Protein AF-A0A932GQE7-F1 (afdb_monomer)

Structure (mmCIF, N/CA/C/O backbone):
data_AF-A0A932GQE7-F1
#
_entry.id   AF-A0A932GQE7-F1
#
loop_
_atom_site.group_PDB
_atom_site.id
_atom_site.type_symbol
_atom_site.label_atom_id
_atom_site.label_alt_id
_atom_site.label_comp_id
_atom_site.label_asym_id
_atom_site.label_entity_id
_atom_site.label_seq_id
_atom_site.pdbx_PDB_ins_code
_atom_site.Cartn_x
_atom_site.Cartn_y
_atom_site.Cartn_z
_atom_site.occupancy
_atom_site.B_iso_or_equiv
_atom_site.auth_seq_id
_atom_site.auth_comp_id
_atom_site.auth_asym_id
_atom_site.auth_atom_id
_atom_site.pdbx_PDB_model_num
ATOM 1 N N . MET A 1 1 ? -28.263 25.981 11.318 1.00 45.19 1 MET A N 1
ATOM 2 C CA . MET A 1 1 ? -27.810 24.572 11.249 1.00 45.19 1 MET A CA 1
ATOM 3 C C . MET A 1 1 ? -26.666 24.382 12.248 1.00 45.19 1 MET A C 1
ATOM 5 O O . MET A 1 1 ? -25.510 24.464 11.863 1.00 45.19 1 MET A O 1
ATOM 9 N N . ASN A 1 2 ? -26.986 24.198 13.534 1.00 49.25 2 ASN A N 1
ATOM 10 C CA . ASN A 1 2 ? -26.013 24.090 14.636 1.00 49.25 2 ASN A CA 1
ATOM 11 C C . ASN A 1 2 ? -25.811 22.621 15.044 1.00 49.25 2 ASN A C 1
ATOM 13 O O . ASN A 1 2 ? -26.268 22.206 16.103 1.00 49.25 2 ASN A O 1
ATOM 17 N N . GLY A 1 3 ? -25.174 21.814 14.193 1.00 64.75 3 GLY A N 1
ATOM 18 C CA . GLY A 1 3 ? -24.865 20.414 14.509 1.00 64.75 3 GLY A CA 1
ATOM 19 C C . GLY A 1 3 ? -23.383 20.120 14.310 1.00 64.75 3 GLY A C 1
ATOM 20 O O . GLY A 1 3 ? -22.857 20.381 13.227 1.00 64.75 3 GLY A O 1
ATOM 21 N N . LYS A 1 4 ? -22.713 19.579 15.339 1.00 72.25 4 LYS A N 1
ATOM 22 C CA . LYS A 1 4 ? -21.329 19.082 15.245 1.00 72.25 4 LYS A CA 1
ATOM 23 C C . LYS A 1 4 ? -21.239 18.077 14.078 1.00 72.25 4 LYS A C 1
ATOM 25 O O . LYS A 1 4 ? -22.005 17.116 14.033 1.00 72.25 4 LYS A O 1
ATOM 30 N N . LYS A 1 5 ? -20.330 18.296 13.119 1.00 81.00 5 LYS A N 1
ATOM 31 C CA . LYS A 1 5 ? -20.067 17.356 12.010 1.00 81.00 5 LYS A CA 1
ATOM 32 C C . LYS A 1 5 ? -18.925 16.413 12.396 1.00 81.00 5 LYS A C 1
ATOM 34 O O . LYS A 1 5 ? -17.925 16.870 12.935 1.00 81.00 5 LYS A O 1
ATOM 39 N N . LYS A 1 6 ? -19.058 15.117 12.090 1.00 81.56 6 LYS A N 1
ATOM 40 C CA . LYS A 1 6 ? -17.988 14.122 12.283 1.00 81.56 6 LYS A CA 1
ATOM 41 C C . LYS A 1 6 ? -17.026 14.136 11.084 1.00 81.56 6 LYS A C 1
ATOM 43 O O . LYS A 1 6 ? -17.482 14.075 9.940 1.00 81.56 6 LYS A O 1
ATOM 48 N N . LEU A 1 7 ? -15.720 14.188 11.352 1.00 86.56 7 LEU A N 1
ATOM 49 C CA . LEU A 1 7 ? -14.637 14.058 10.370 1.00 86.56 7 LEU A CA 1
ATOM 50 C C . LEU A 1 7 ? -13.949 12.701 10.558 1.00 86.56 7 LEU A C 1
ATOM 52 O O . LEU A 1 7 ? -13.695 12.302 11.688 1.00 86.56 7 LEU A O 1
ATOM 56 N N . VAL A 1 8 ? -13.641 12.008 9.460 1.00 88.56 8 VAL A N 1
ATOM 57 C CA . VAL A 1 8 ? -12.808 10.796 9.480 1.00 88.56 8 VAL A CA 1
ATOM 58 C C . VAL A 1 8 ? -11.424 11.170 8.977 1.00 88.56 8 VAL A C 1
ATOM 60 O O . VAL A 1 8 ? -11.299 11.726 7.884 1.00 88.56 8 VAL A O 1
ATOM 63 N N . VAL A 1 9 ? -10.400 10.861 9.767 1.00 88.81 9 VAL A N 1
ATOM 64 C CA . VAL A 1 9 ? -8.997 11.066 9.403 1.00 88.81 9 VAL A CA 1
ATOM 65 C C . VAL A 1 9 ? -8.404 9.721 9.008 1.00 88.81 9 VAL A C 1
ATOM 67 O O . VAL A 1 9 ? -8.533 8.741 9.734 1.00 88.81 9 VAL A O 1
ATOM 70 N N . MET A 1 10 ? -7.769 9.672 7.841 1.00 88.44 10 MET A N 1
ATOM 71 C CA . MET A 1 10 ? -7.094 8.480 7.334 1.00 88.44 10 MET A CA 1
ATOM 72 C C . MET A 1 10 ? -5.603 8.765 7.214 1.00 88.44 10 MET A C 1
ATOM 74 O O . MET A 1 10 ? -5.207 9.747 6.583 1.00 88.44 10 MET A O 1
ATOM 78 N N . SER A 1 11 ? -4.782 7.895 7.794 1.00 86.06 11 SER A N 1
ATOM 79 C CA . SER A 1 11 ? -3.329 8.008 7.699 1.00 86.06 11 SER A CA 1
ATOM 80 C C . SER A 1 11 ? -2.853 7.845 6.257 1.00 86.06 11 SER A C 1
ATOM 82 O O . SER A 1 11 ? -3.358 7.016 5.499 1.00 86.06 11 SER A O 1
ATOM 84 N N . TYR A 1 12 ? -1.841 8.629 5.893 1.00 86.44 12 TYR A N 1
ATOM 85 C CA . TYR A 1 12 ? -1.204 8.589 4.585 1.00 86.44 12 TYR A CA 1
ATOM 86 C C . TYR A 1 12 ? 0.305 8.418 4.735 1.00 86.44 12 TYR A C 1
ATOM 88 O O . TYR A 1 12 ? 0.954 9.169 5.465 1.00 86.44 12 TYR A O 1
ATOM 96 N N . LEU A 1 13 ? 0.879 7.449 4.022 1.00 78.12 13 LEU A N 1
ATOM 97 C CA . LEU A 1 13 ? 2.295 7.116 4.138 1.00 78.12 13 LEU A CA 1
ATOM 98 C C . LEU A 1 13 ? 3.088 7.711 2.975 1.00 78.12 13 LEU A C 1
ATOM 100 O O . LEU A 1 13 ? 2.987 7.274 1.830 1.00 78.12 13 LEU A O 1
ATOM 104 N N . ARG A 1 14 ? 3.948 8.687 3.288 1.00 77.69 14 ARG A N 1
ATOM 105 C CA . ARG A 1 14 ? 4.816 9.358 2.303 1.00 77.69 14 ARG A CA 1
ATOM 106 C C . ARG A 1 14 ? 5.745 8.386 1.566 1.00 77.69 14 ARG A C 1
ATOM 108 O O . ARG A 1 14 ? 6.043 8.605 0.397 1.00 77.69 14 ARG A O 1
ATOM 115 N N . TYR A 1 15 ? 6.215 7.336 2.238 1.00 78.50 15 TYR A N 1
ATOM 116 C CA . TYR A 1 15 ? 7.188 6.393 1.676 1.00 78.50 15 TYR A CA 1
ATOM 117 C C . TYR A 1 15 ? 6.578 5.398 0.683 1.00 78.50 15 TYR A C 1
ATOM 119 O O . TYR A 1 15 ? 7.294 4.874 -0.163 1.00 78.50 15 TYR A O 1
ATOM 127 N N . LEU A 1 16 ? 5.255 5.216 0.708 1.00 87.94 16 LEU A N 1
ATOM 128 C CA . LEU A 1 16 ? 4.517 4.408 -0.267 1.00 87.94 16 LEU A CA 1
ATOM 129 C C . LEU A 1 16 ? 4.040 5.250 -1.460 1.00 87.94 16 LEU A C 1
ATOM 131 O O . LEU A 1 16 ? 3.049 4.934 -2.106 1.00 87.94 16 LEU A O 1
ATOM 135 N N . ASN A 1 17 ? 4.717 6.356 -1.753 1.00 90.38 17 ASN A N 1
ATOM 136 C CA . ASN A 1 17 ? 4.374 7.248 -2.853 1.00 90.38 17 ASN A CA 1
ATOM 137 C C . ASN A 1 17 ? 5.417 7.137 -3.977 1.00 90.38 17 ASN A C 1
ATOM 139 O O . ASN A 1 17 ? 6.623 7.168 -3.711 1.00 90.38 17 ASN A O 1
ATOM 143 N N . ASP A 1 18 ? 4.973 7.053 -5.235 1.00 89.75 18 ASP A N 1
ATOM 144 C CA . ASP A 1 18 ? 5.847 6.977 -6.420 1.00 89.75 18 ASP A CA 1
ATOM 145 C C . ASP A 1 18 ? 6.771 8.199 -6.613 1.00 89.75 18 ASP A C 1
ATOM 147 O O . ASP A 1 18 ? 7.799 8.102 -7.297 1.00 89.75 18 ASP A O 1
ATOM 151 N N . TYR A 1 19 ? 6.447 9.323 -5.970 1.00 89.12 19 TYR A N 1
ATOM 152 C CA . TYR A 1 19 ? 7.238 10.551 -5.922 1.00 89.12 19 TYR A CA 1
ATOM 153 C C . TYR A 1 19 ? 8.545 10.391 -5.137 1.00 89.12 19 TYR A C 1
ATOM 155 O O . TYR A 1 19 ? 9.500 11.133 -5.376 1.00 89.12 19 TYR A O 1
ATOM 163 N N . SER A 1 20 ? 8.628 9.412 -4.229 1.00 84.88 20 SER A N 1
ATOM 164 C CA . SER A 1 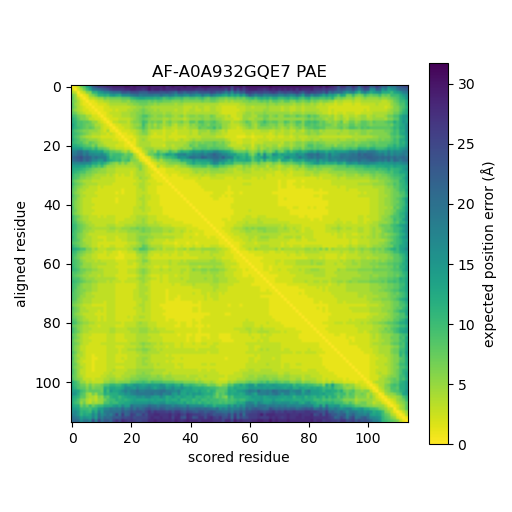20 ? 9.824 9.168 -3.405 1.00 84.88 20 SER A CA 1
ATOM 165 C C . SER A 1 20 ? 11.086 8.874 -4.231 1.00 84.88 20 SER A C 1
ATOM 167 O O . SER A 1 20 ? 12.189 9.192 -3.795 1.00 84.88 20 SER A O 1
ATOM 169 N N . THR A 1 21 ? 10.936 8.367 -5.459 1.00 84.88 21 THR A N 1
ATOM 170 C CA . THR A 1 21 ? 12.040 8.119 -6.408 1.00 84.88 21 THR A CA 1
ATOM 171 C C . THR A 1 21 ? 12.146 9.173 -7.511 1.00 84.88 21 THR A C 1
ATOM 173 O O . THR A 1 21 ? 12.854 8.972 -8.493 1.00 84.88 21 THR A O 1
ATOM 176 N N . MET A 1 22 ? 11.418 10.293 -7.424 1.00 80.56 22 MET A N 1
ATOM 177 C CA . MET A 1 22 ? 11.519 11.365 -8.426 1.00 80.56 22 MET A CA 1
ATOM 178 C C . MET A 1 22 ? 12.742 12.261 -8.190 1.00 80.56 22 MET A C 1
ATOM 180 O O . MET A 1 22 ? 13.353 12.724 -9.146 1.00 80.56 22 MET A O 1
ATOM 184 N N . LYS A 1 23 ? 13.076 12.522 -6.921 1.00 72.75 23 LYS A N 1
ATOM 185 C CA . LYS A 1 23 ? 14.192 13.397 -6.513 1.00 72.75 23 LYS A CA 1
ATOM 186 C C . LYS A 1 23 ? 15.386 12.633 -5.937 1.00 72.75 23 LYS A C 1
ATOM 188 O O . LYS A 1 23 ? 16.341 13.257 -5.491 1.00 72.75 23 LYS A O 1
ATOM 193 N N . SER A 1 24 ? 15.310 11.305 -5.891 1.00 68.88 24 SER A N 1
ATOM 194 C CA . SER A 1 24 ? 16.372 10.472 -5.335 1.00 68.88 24 SER A CA 1
ATOM 195 C C . SER A 1 24 ? 17.341 10.062 -6.436 1.00 68.88 24 SER A C 1
ATOM 197 O O . SER A 1 24 ? 16.915 9.580 -7.482 1.00 68.88 24 SER A O 1
ATOM 199 N N . VAL A 1 25 ? 18.635 10.249 -6.183 1.00 63.44 25 VAL A N 1
ATOM 200 C CA . VAL A 1 25 ? 19.726 9.709 -7.013 1.00 63.44 25 VAL A CA 1
ATOM 201 C C . VAL A 1 25 ? 20.093 8.279 -6.598 1.00 63.44 25 VAL A C 1
ATOM 203 O O . VAL A 1 25 ? 20.735 7.566 -7.357 1.00 63.44 25 VAL A O 1
ATOM 206 N N . GLU A 1 26 ? 19.661 7.855 -5.408 1.00 71.50 26 GLU A N 1
ATOM 207 C CA . GLU A 1 26 ? 20.042 6.587 -4.773 1.00 71.50 26 GLU A CA 1
ATOM 208 C C . GLU A 1 26 ? 18.991 5.484 -4.934 1.00 71.50 26 GLU A C 1
ATOM 210 O O . GLU A 1 26 ? 19.297 4.317 -4.718 1.00 71.50 26 GLU A O 1
ATOM 215 N N . ARG A 1 27 ? 17.747 5.836 -5.282 1.00 75.31 27 ARG A N 1
ATOM 216 C CA . ARG A 1 27 ? 16.636 4.884 -5.413 1.00 75.31 27 ARG A CA 1
ATOM 217 C C . ARG A 1 27 ? 16.016 4.964 -6.792 1.00 75.31 27 ARG A C 1
ATOM 219 O O . ARG A 1 27 ? 15.500 6.016 -7.188 1.00 75.31 27 ARG A O 1
ATOM 226 N N . ILE A 1 28 ? 15.998 3.839 -7.493 1.00 85.56 28 ILE A N 1
ATOM 227 C CA . ILE A 1 28 ? 15.346 3.727 -8.794 1.00 85.56 28 ILE A CA 1
ATOM 228 C C . ILE A 1 28 ? 13.916 3.203 -8.631 1.00 85.56 28 ILE A C 1
ATOM 230 O O . ILE A 1 28 ? 13.578 2.575 -7.629 1.00 85.56 28 ILE A O 1
ATOM 234 N N . PRO A 1 29 ? 13.015 3.440 -9.598 1.00 84.38 29 PRO A N 1
ATOM 235 C CA . PRO A 1 29 ? 11.618 3.037 -9.437 1.00 84.38 29 PRO A CA 1
ATOM 236 C C . PRO A 1 29 ? 11.412 1.535 -9.259 1.00 84.38 29 PRO A C 1
ATOM 238 O O . PRO A 1 29 ? 10.445 1.138 -8.627 1.00 84.38 29 PRO A O 1
ATOM 241 N N . GLN A 1 30 ? 12.314 0.704 -9.773 1.00 87.88 30 GLN A N 1
ATOM 242 C CA . GLN A 1 30 ? 12.290 -0.742 -9.577 1.00 87.88 30 GLN A CA 1
ATOM 243 C C . GLN A 1 30 ? 12.361 -1.124 -8.091 1.00 87.88 30 GLN A C 1
ATOM 245 O O . GLN A 1 30 ? 11.668 -2.055 -7.689 1.00 87.88 30 GLN A O 1
ATOM 250 N N . ASP A 1 31 ? 13.082 -0.357 -7.271 1.00 89.25 31 ASP A N 1
ATOM 251 C CA . ASP A 1 31 ? 13.199 -0.597 -5.828 1.00 89.25 31 ASP A CA 1
ATOM 252 C C . ASP A 1 31 ? 11.852 -0.418 -5.114 1.00 89.25 31 ASP A C 1
ATOM 254 O O . ASP A 1 31 ? 11.575 -1.083 -4.116 1.00 89.25 31 ASP A O 1
ATOM 258 N N . LEU A 1 32 ? 10.966 0.435 -5.653 1.00 89.81 32 LEU A N 1
ATOM 259 C CA . LEU A 1 32 ? 9.629 0.637 -5.090 1.00 89.81 32 LEU A CA 1
ATOM 260 C C . LEU A 1 32 ? 8.805 -0.638 -5.095 1.00 89.81 32 LEU A C 1
ATOM 262 O O . LEU A 1 32 ? 7.997 -0.827 -4.197 1.00 89.81 32 LEU A O 1
ATOM 266 N N . LEU A 1 33 ? 9.001 -1.508 -6.085 1.00 92.62 33 LEU A N 1
ATOM 267 C CA . LEU A 1 33 ? 8.251 -2.750 -6.146 1.00 92.62 33 LEU A CA 1
ATOM 268 C C . LEU A 1 33 ? 8.572 -3.661 -4.956 1.00 92.62 33 LEU A C 1
ATOM 270 O O . LEU A 1 33 ? 7.642 -4.251 -4.416 1.00 92.62 33 LEU A O 1
ATOM 274 N N . SER A 1 34 ? 9.844 -3.748 -4.542 1.00 93.19 34 SER A N 1
ATOM 275 C CA . SER A 1 34 ? 10.223 -4.492 -3.330 1.00 93.19 34 SER A CA 1
ATOM 276 C C . SER A 1 34 ? 9.569 -3.857 -2.117 1.00 93.19 34 SER A C 1
ATOM 278 O O . SER A 1 34 ? 8.795 -4.512 -1.442 1.00 93.19 34 SER A O 1
ATOM 280 N N . VAL A 1 35 ? 9.744 -2.543 -1.932 1.00 92.06 35 VAL A N 1
ATOM 281 C CA . VAL A 1 35 ? 9.160 -1.816 -0.794 1.00 92.06 35 VAL A CA 1
ATOM 282 C C . VAL A 1 35 ? 7.646 -2.022 -0.705 1.00 92.06 35 VAL A C 1
ATOM 284 O O . VAL A 1 35 ? 7.113 -2.212 0.386 1.00 92.06 35 VAL A O 1
ATOM 287 N N . TRP A 1 36 ? 6.938 -1.989 -1.836 1.00 94.00 36 TRP A N 1
ATOM 288 C CA . TRP A 1 36 ? 5.496 -2.218 -1.873 1.00 94.00 36 TRP A CA 1
ATOM 289 C C . TRP A 1 36 ? 5.128 -3.658 -1.515 1.00 94.00 36 TRP A C 1
ATOM 291 O O . TRP A 1 36 ? 4.191 -3.837 -0.742 1.00 94.00 36 TRP A O 1
ATOM 301 N N . LYS A 1 37 ? 5.845 -4.660 -2.044 1.00 96.25 37 LYS A N 1
ATOM 302 C CA . LYS A 1 37 ? 5.628 -6.076 -1.705 1.00 96.25 37 LYS A CA 1
ATOM 303 C C . LYS A 1 37 ? 5.950 -6.347 -0.237 1.00 96.25 37 LYS A C 1
ATOM 305 O O . LYS A 1 37 ? 5.077 -6.829 0.461 1.00 96.25 37 LYS A O 1
ATOM 310 N N . ASP A 1 38 ? 7.106 -5.910 0.252 1.00 96.75 38 ASP A N 1
ATOM 311 C CA . ASP A 1 38 ? 7.539 -6.108 1.640 1.00 96.75 38 ASP A CA 1
ATOM 312 C C . ASP A 1 38 ? 6.561 -5.451 2.630 1.00 96.75 38 ASP A C 1
ATOM 314 O O . ASP A 1 38 ? 6.186 -6.038 3.643 1.00 96.75 38 ASP A O 1
ATOM 318 N N . THR A 1 39 ? 6.081 -4.241 2.312 1.00 95.69 39 THR A N 1
ATOM 319 C CA . THR A 1 39 ? 5.049 -3.572 3.122 1.00 95.69 39 THR A CA 1
ATOM 320 C C . THR A 1 39 ? 3.728 -4.336 3.085 1.00 95.69 39 THR A C 1
ATOM 322 O O . THR A 1 39 ? 3.072 -4.477 4.114 1.00 95.69 39 THR A O 1
ATOM 325 N N . PHE A 1 40 ? 3.315 -4.801 1.904 1.00 96.88 40 PHE A N 1
ATOM 326 C CA . PHE A 1 40 ? 2.098 -5.591 1.756 1.00 96.88 40 PHE A CA 1
ATOM 327 C C . PHE A 1 40 ? 2.195 -6.897 2.548 1.00 96.88 40 PHE A C 1
ATOM 329 O O . PHE A 1 40 ? 1.280 -7.185 3.307 1.00 96.88 40 PHE A O 1
ATOM 336 N N . ASP A 1 41 ? 3.294 -7.639 2.421 1.00 98.06 41 ASP A N 1
ATOM 337 C CA . ASP A 1 41 ? 3.505 -8.935 3.069 1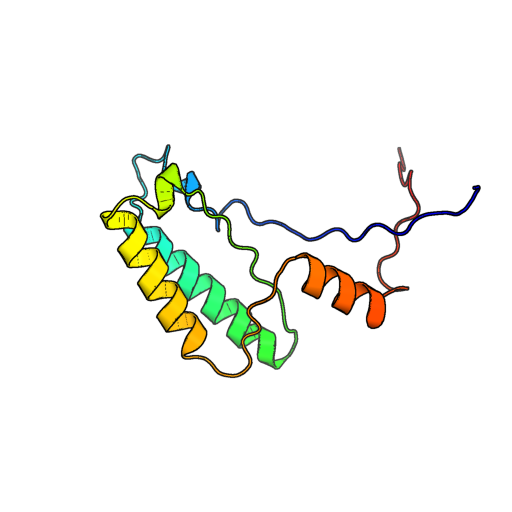.00 98.06 41 ASP A CA 1
ATOM 338 C C . ASP A 1 41 ? 3.464 -8.803 4.589 1.00 98.06 41 ASP A C 1
ATOM 340 O O . ASP A 1 41 ? 2.785 -9.583 5.255 1.00 98.06 41 ASP A O 1
ATOM 344 N N . GLN A 1 42 ? 4.113 -7.770 5.135 1.00 97.69 42 GLN A N 1
ATOM 345 C CA . GLN A 1 42 ? 4.084 -7.515 6.572 1.00 97.69 42 GLN A CA 1
ATOM 346 C C . GLN A 1 42 ? 2.671 -7.161 7.062 1.00 97.69 42 GLN A C 1
ATOM 348 O O . GLN A 1 42 ? 2.206 -7.733 8.045 1.00 97.69 42 GLN A O 1
ATOM 353 N N . LEU A 1 43 ? 1.954 -6.270 6.363 1.00 96.62 43 LEU A N 1
ATOM 354 C CA . LEU A 1 43 ? 0.572 -5.919 6.724 1.00 96.62 43 LEU A CA 1
ATOM 355 C C . LEU A 1 43 ? -0.395 -7.095 6.546 1.00 96.62 43 LEU A C 1
ATOM 357 O O . LEU A 1 43 ? -1.377 -7.204 7.278 1.00 96.62 43 LEU A O 1
ATOM 361 N N . TYR A 1 44 ? -0.139 -7.957 5.565 1.00 97.88 44 TYR A N 1
ATOM 362 C CA . TYR A 1 44 ? -0.938 -9.143 5.297 1.00 97.88 44 TYR A CA 1
ATOM 363 C C . TYR A 1 44 ? -0.745 -10.194 6.398 1.00 97.88 44 TYR A C 1
ATOM 365 O O . TYR A 1 44 ? -1.733 -10.730 6.894 1.00 97.88 44 TYR A O 1
ATOM 373 N N . LEU A 1 45 ? 0.500 -10.411 6.839 1.00 98.12 45 LEU A N 1
ATOM 374 C CA . LEU A 1 45 ? 0.837 -11.261 7.984 1.00 98.12 45 LEU A CA 1
ATOM 375 C C . LEU A 1 45 ? 0.208 -10.737 9.284 1.00 98.12 45 LEU A C 1
ATOM 377 O O . LEU A 1 45 ? -0.475 -11.474 9.989 1.00 98.12 45 LEU A O 1
ATOM 381 N N . GLU A 1 46 ? 0.396 -9.452 9.596 1.00 97.88 46 GLU A N 1
ATOM 382 C CA . GLU A 1 46 ? -0.210 -8.829 10.784 1.00 97.88 46 GLU A CA 1
ATOM 383 C C . GLU A 1 46 ? -1.746 -8.872 10.729 1.00 97.88 46 GLU A C 1
ATOM 385 O O . GLU A 1 46 ? -2.413 -9.009 11.760 1.00 97.88 46 GLU A O 1
ATOM 390 N N . GLY A 1 47 ? -2.307 -8.836 9.516 1.00 97.31 47 GLY A N 1
ATOM 391 C CA . GLY A 1 47 ? -3.736 -8.896 9.243 1.00 97.31 47 GLY A CA 1
ATOM 392 C C . GLY A 1 47 ? -4.432 -10.192 9.655 1.00 97.31 47 GLY A C 1
ATOM 393 O O . GLY A 1 47 ? -5.656 -10.184 9.776 1.00 97.31 47 GLY A O 1
ATOM 394 N N . GLU A 1 48 ? -3.697 -11.268 9.951 1.00 96.12 48 GLU A N 1
ATOM 395 C CA . GLU A 1 48 ? -4.276 -12.471 10.567 1.00 96.12 48 GLU A CA 1
ATOM 396 C C . GLU A 1 48 ? -4.887 -12.177 11.946 1.00 96.12 48 GLU A C 1
ATOM 398 O O . GLU A 1 48 ? -5.837 -12.839 12.365 1.00 96.12 48 GLU A O 1
ATOM 403 N N . THR A 1 49 ? -4.364 -11.162 12.642 1.00 97.06 49 THR A N 1
ATOM 404 C CA . THR A 1 49 ? -4.815 -10.769 13.986 1.00 97.06 49 THR A CA 1
ATOM 405 C C . THR A 1 49 ? -5.365 -9.345 14.030 1.00 97.06 49 THR A C 1
ATOM 407 O O . THR A 1 49 ? -6.385 -9.105 14.678 1.00 97.06 49 THR A O 1
ATOM 410 N N . TYR A 1 50 ? -4.728 -8.401 13.331 1.00 94.56 50 TYR A N 1
ATOM 411 C CA . TYR A 1 50 ? -5.115 -6.992 13.308 1.00 94.56 50 TYR A CA 1
ATOM 412 C C . TYR A 1 50 ? -5.019 -6.404 11.887 1.00 94.56 50 TYR A C 1
ATOM 414 O O . TYR A 1 50 ? -4.009 -5.794 11.521 1.00 94.56 50 TYR A O 1
ATOM 422 N N . PRO A 1 51 ? -6.072 -6.567 11.061 1.00 94.00 51 PRO A N 1
ATOM 423 C CA . PRO A 1 51 ? -6.114 -6.019 9.709 1.00 94.00 51 PRO A CA 1
ATOM 424 C C . PRO A 1 51 ? -5.849 -4.513 9.682 1.00 94.00 51 PRO A C 1
ATOM 426 O O . PRO A 1 51 ? -6.498 -3.737 10.384 1.00 94.00 51 PRO A O 1
ATOM 429 N N . SER A 1 52 ? -4.918 -4.099 8.824 1.00 92.62 52 SER A N 1
ATOM 430 C CA . SER A 1 52 ? -4.518 -2.702 8.646 1.00 92.62 52 SER A CA 1
ATOM 431 C C . SER A 1 52 ? -4.625 -2.258 7.186 1.00 92.62 52 SER A C 1
ATOM 433 O O . SER A 1 52 ? -4.796 -3.059 6.269 1.00 92.62 52 SER A O 1
ATOM 435 N N . MET A 1 53 ? -4.553 -0.945 6.958 1.00 93.31 53 MET A N 1
ATOM 436 C CA . MET A 1 53 ? -4.678 -0.345 5.629 1.00 93.31 53 MET A CA 1
ATOM 437 C C . MET A 1 53 ? -3.316 0.063 5.057 1.00 93.31 53 MET A C 1
ATOM 439 O O . MET A 1 53 ? -2.530 0.738 5.719 1.00 93.31 53 MET A O 1
ATOM 443 N N . MET A 1 54 ? -3.104 -0.217 3.769 1.00 93.75 54 MET A N 1
ATOM 444 C CA . MET A 1 54 ? -2.001 0.334 2.979 1.00 93.75 54 MET A CA 1
ATOM 445 C C . MET A 1 54 ? -2.491 1.504 2.111 1.00 93.75 54 MET A C 1
ATOM 447 O O . MET A 1 54 ? -3.143 1.306 1.086 1.00 93.75 54 MET A O 1
ATOM 451 N N . ALA A 1 55 ? -2.166 2.742 2.496 1.00 92.25 55 ALA A N 1
ATOM 452 C CA . ALA A 1 55 ? -2.435 3.917 1.665 1.00 92.25 55 ALA A CA 1
ATOM 453 C C . ALA A 1 55 ? -1.332 4.090 0.606 1.00 92.25 55 ALA A C 1
ATOM 455 O O . ALA A 1 55 ? -0.167 4.299 0.944 1.00 92.25 55 ALA A O 1
ATOM 456 N N . TRP A 1 56 ? -1.707 4.034 -0.674 1.00 88.94 56 TRP A N 1
ATOM 457 C CA . TRP A 1 56 ? -0.771 4.031 -1.801 1.00 88.94 56 TRP A CA 1
ATOM 458 C C . TRP A 1 56 ? -0.910 5.284 -2.675 1.00 88.94 56 TRP A C 1
ATOM 460 O O . TRP A 1 56 ? -2.001 5.613 -3.143 1.00 88.94 56 TRP A O 1
ATOM 470 N N . GLY A 1 57 ? 0.195 6.011 -2.877 1.00 91.38 57 GLY A N 1
ATOM 471 C CA . GLY A 1 57 ? 0.219 7.280 -3.610 1.00 91.38 57 GLY A CA 1
ATOM 472 C C . GLY A 1 57 ? 0.787 7.156 -5.018 1.00 91.38 57 GLY A C 1
ATOM 473 O O . GLY A 1 57 ? 1.958 6.816 -5.171 1.00 91.38 57 GLY A O 1
ATOM 474 N N . LEU A 1 58 ? -0.008 7.503 -6.033 1.00 93.19 58 LEU A N 1
ATOM 475 C CA . LEU A 1 58 ? 0.400 7.450 -7.438 1.00 93.19 58 LEU A CA 1
ATOM 476 C C . LEU A 1 58 ? 0.110 8.767 -8.155 1.00 93.19 58 LEU A C 1
ATOM 478 O O . LEU A 1 58 ? -0.944 9.374 -7.953 1.00 93.19 58 LEU A O 1
ATOM 482 N N . HIS A 1 59 ? 1.007 9.161 -9.057 1.00 93.81 59 HIS A N 1
ATOM 483 C CA . HIS A 1 59 ? 0.836 10.338 -9.900 1.00 93.81 59 HIS A CA 1
ATOM 484 C C . HIS A 1 59 ? 0.855 9.951 -11.385 1.00 93.81 59 HIS A C 1
ATOM 486 O O . HIS A 1 59 ? 1.831 9.345 -11.836 1.00 93.81 59 HIS A O 1
ATOM 492 N N . PRO A 1 60 ? -0.150 10.338 -12.198 1.00 92.81 60 PRO A N 1
ATOM 493 C CA . PRO A 1 60 ? -0.209 9.950 -13.611 1.00 92.81 60 PRO A CA 1
ATOM 494 C C . PRO A 1 60 ? 1.041 10.325 -14.423 1.00 92.81 60 PRO A C 1
ATOM 496 O O . PRO A 1 60 ? 1.514 9.527 -15.228 1.00 92.81 60 PRO A O 1
ATOM 499 N N . PHE A 1 61 ? 1.640 11.493 -14.164 1.00 91.81 61 PHE A N 1
ATOM 500 C CA . PHE A 1 61 ? 2.849 11.955 -14.864 1.00 91.81 61 PHE A CA 1
ATOM 501 C C . PHE A 1 61 ? 4.132 11.177 -14.492 1.00 91.81 61 PHE A C 1
ATOM 503 O O . PHE A 1 61 ? 5.147 11.282 -15.193 1.00 91.81 61 PHE A O 1
ATOM 510 N N . LEU A 1 62 ? 4.102 10.401 -13.399 1.00 91.50 62 LEU A N 1
ATOM 511 C CA . LEU A 1 62 ? 5.180 9.507 -12.970 1.00 91.50 62 LEU A CA 1
ATOM 512 C C . LEU A 1 62 ? 4.832 8.058 -13.289 1.00 91.50 62 LEU A C 1
ATOM 514 O O . LEU A 1 62 ? 5.455 7.459 -14.163 1.00 91.50 62 LEU A O 1
ATOM 518 N N . SER A 1 63 ? 3.829 7.502 -12.614 1.00 91.56 63 SER A N 1
ATOM 519 C CA . SER A 1 63 ? 3.432 6.099 -12.753 1.00 91.56 63 SER A CA 1
ATOM 520 C C . SER A 1 63 ? 2.941 5.730 -14.153 1.00 91.56 63 SER A C 1
ATOM 522 O O . SER A 1 63 ? 3.057 4.573 -14.548 1.00 91.56 63 SER A O 1
ATOM 524 N N . GLY A 1 64 ? 2.460 6.702 -14.934 1.00 92.12 64 GLY A N 1
ATOM 525 C CA . GLY A 1 64 ? 2.089 6.497 -16.335 1.00 92.12 64 GLY A CA 1
ATOM 526 C C . GLY A 1 64 ? 3.278 6.340 -17.290 1.00 92.12 64 GLY A C 1
ATOM 527 O O . GLY A 1 64 ? 3.092 5.889 -18.418 1.00 92.12 64 GLY A O 1
ATOM 528 N N . ARG A 1 65 ? 4.511 6.670 -16.872 1.00 92.06 65 ARG A N 1
ATOM 529 C CA . ARG A 1 65 ? 5.703 6.484 -17.716 1.00 92.06 65 ARG A CA 1
ATOM 530 C C . ARG A 1 65 ? 5.928 4.986 -17.966 1.00 92.06 65 ARG A C 1
ATOM 532 O O . ARG A 1 65 ? 5.870 4.224 -17.001 1.00 92.06 65 ARG A O 1
ATOM 539 N N . PRO A 1 66 ? 6.269 4.540 -19.191 1.00 92.38 66 PRO A N 1
ATOM 540 C CA . PRO A 1 66 ? 6.285 3.113 -19.540 1.00 92.38 66 PRO A CA 1
ATOM 541 C C . PRO A 1 66 ? 7.068 2.208 -18.574 1.00 92.38 66 PRO A C 1
ATOM 543 O O . PRO A 1 66 ? 6.580 1.153 -18.170 1.00 92.38 66 PRO A O 1
ATOM 546 N N . TYR A 1 67 ? 8.251 2.645 -18.136 1.00 88.19 67 TYR A N 1
ATOM 547 C CA . TYR A 1 67 ? 9.091 1.881 -17.208 1.00 88.19 67 TYR A CA 1
ATOM 548 C C . TYR A 1 67 ? 8.520 1.798 -15.778 1.00 88.19 67 TYR A C 1
ATOM 550 O O . TYR A 1 67 ? 8.750 0.809 -15.087 1.00 88.19 67 TYR A O 1
ATOM 558 N N . ARG A 1 68 ? 7.726 2.790 -15.349 1.00 91.81 68 ARG A N 1
ATOM 559 C CA . ARG A 1 68 ? 7.016 2.804 -14.054 1.00 91.81 68 ARG A CA 1
ATOM 560 C C . ARG A 1 68 ? 5.660 2.090 -14.128 1.00 91.81 68 ARG A C 1
ATOM 562 O O . ARG A 1 68 ? 5.247 1.442 -13.172 1.00 91.81 68 ARG A O 1
ATOM 569 N N . ALA A 1 69 ? 4.998 2.104 -15.281 1.00 94.38 69 ALA A N 1
ATOM 570 C CA . ALA A 1 69 ? 3.754 1.363 -15.477 1.00 94.38 69 ALA A CA 1
ATOM 571 C C . ALA A 1 69 ? 3.950 -0.160 -15.312 1.00 94.38 69 ALA A C 1
ATOM 573 O O . ALA A 1 69 ? 3.027 -0.867 -14.898 1.00 94.38 69 ALA A O 1
ATOM 574 N N . LYS A 1 70 ? 5.158 -0.674 -15.601 1.00 94.00 70 LYS A N 1
ATOM 575 C CA . LYS A 1 70 ? 5.523 -2.083 -15.376 1.00 94.00 70 LYS A CA 1
ATOM 576 C C . LYS A 1 70 ? 5.416 -2.475 -13.898 1.00 94.00 70 LYS A C 1
ATOM 578 O O . LYS A 1 70 ? 4.710 -3.432 -13.594 1.00 94.00 70 LYS A O 1
ATOM 583 N N . ILE A 1 71 ? 6.063 -1.729 -12.998 1.00 92.94 71 ILE A N 1
ATOM 584 C CA . ILE A 1 71 ? 6.064 -2.037 -11.555 1.00 92.94 71 ILE A CA 1
ATOM 585 C C . ILE A 1 71 ? 4.664 -1.900 -10.943 1.00 92.94 71 ILE A C 1
ATOM 587 O O . ILE A 1 71 ? 4.263 -2.732 -10.137 1.00 92.94 71 ILE A O 1
ATOM 591 N N . LEU A 1 72 ? 3.880 -0.912 -11.395 1.00 94.12 72 LEU A N 1
ATOM 592 C CA . LEU A 1 72 ? 2.486 -0.715 -10.986 1.00 94.12 72 LEU A CA 1
ATOM 593 C C . LEU A 1 72 ? 1.633 -1.944 -11.333 1.00 94.12 72 LEU A C 1
ATOM 595 O O . LEU A 1 72 ? 0.929 -2.490 -10.485 1.00 94.12 72 LEU A O 1
ATOM 599 N N . ARG A 1 73 ? 1.729 -2.417 -12.581 1.00 95.56 73 ARG A N 1
ATOM 600 C CA . ARG A 1 73 ? 1.017 -3.618 -13.036 1.00 95.56 73 ARG A CA 1
ATOM 601 C C . ARG A 1 73 ? 1.432 -4.858 -12.249 1.00 95.56 73 ARG A C 1
ATOM 603 O O . ARG A 1 73 ? 0.579 -5.688 -11.941 1.00 95.56 73 ARG A O 1
ATOM 610 N N . GLU A 1 74 ? 2.723 -5.003 -11.974 1.00 96.50 74 GLU A N 1
ATOM 611 C CA . GLU A 1 74 ? 3.248 -6.154 -11.248 1.00 96.50 74 GLU A CA 1
ATOM 612 C C . GLU A 1 74 ? 2.753 -6.186 -9.801 1.00 96.50 74 GLU A C 1
ATOM 614 O O . GLU A 1 74 ? 2.245 -7.218 -9.367 1.00 96.50 74 GLU A O 1
ATOM 619 N N . PHE A 1 75 ? 2.795 -5.0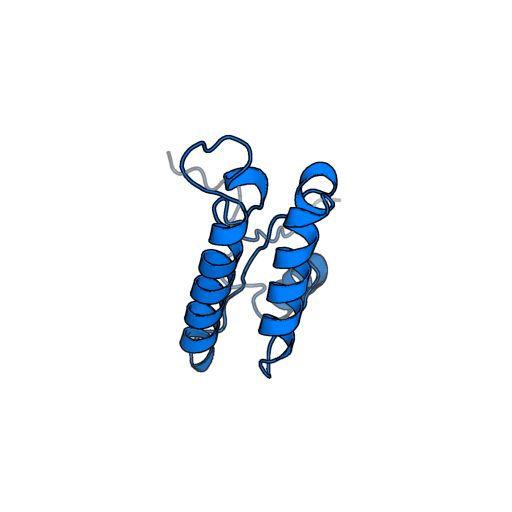58 -9.090 1.00 95.81 75 PHE A N 1
ATOM 620 C CA . PHE A 1 75 ? 2.289 -4.990 -7.721 1.00 95.81 75 PHE A CA 1
ATOM 621 C C . PHE A 1 75 ? 0.778 -5.242 -7.642 1.00 95.81 75 PHE A C 1
ATOM 623 O O . PHE A 1 75 ? 0.330 -6.016 -6.802 1.00 95.81 75 PHE A O 1
ATOM 630 N N . ILE A 1 76 ? -0.017 -4.681 -8.565 1.00 96.50 76 ILE A N 1
ATOM 631 C CA . ILE A 1 76 ? -1.465 -4.957 -8.609 1.00 96.50 76 ILE A CA 1
ATOM 632 C C . ILE A 1 76 ? -1.732 -6.455 -8.802 1.00 96.50 76 ILE A C 1
ATOM 634 O O . ILE A 1 76 ? -2.623 -7.004 -8.156 1.00 96.50 76 ILE A O 1
ATOM 638 N N . ARG A 1 77 ? -0.987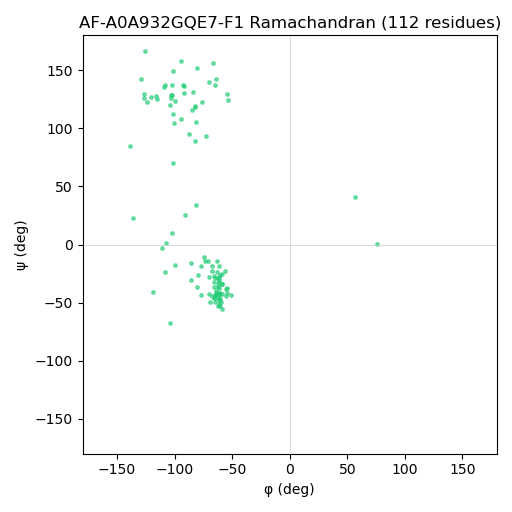 -7.126 -9.692 1.00 98.38 77 ARG A N 1
ATOM 639 C CA . ARG A 1 77 ? -1.117 -8.579 -9.894 1.00 98.38 77 ARG A CA 1
ATOM 640 C C . ARG A 1 77 ? -0.731 -9.358 -8.641 1.00 98.38 77 ARG A C 1
ATOM 642 O O . ARG A 1 77 ? -1.451 -10.281 -8.285 1.00 98.38 77 ARG A O 1
ATOM 649 N N . TYR A 1 78 ? 0.359 -8.963 -7.989 1.00 98.44 78 TYR A N 1
ATOM 650 C CA . TYR A 1 78 ? 0.831 -9.567 -6.747 1.00 98.44 78 TYR A CA 1
ATOM 651 C C . TYR A 1 78 ? -0.224 -9.482 -5.637 1.00 98.44 78 TYR A C 1
ATOM 653 O O . TYR A 1 78 ? -0.683 -10.510 -5.147 1.00 98.44 78 TYR A O 1
ATOM 661 N N . ALA A 1 79 ? -0.703 -8.277 -5.318 1.00 97.88 79 ALA A N 1
ATOM 662 C CA . ALA A 1 79 ? -1.702 -8.069 -4.271 1.00 97.88 79 ALA A CA 1
ATOM 663 C C . ALA A 1 79 ? -3.029 -8.788 -4.580 1.00 97.88 79 ALA A C 1
ATOM 665 O O . ALA A 1 79 ? -3.636 -9.374 -3.691 1.00 97.88 79 ALA A O 1
ATOM 666 N N . LYS A 1 80 ? -3.462 -8.822 -5.851 1.00 98.06 80 LYS A N 1
ATOM 667 C CA . LYS A 1 80 ? -4.660 -9.579 -6.269 1.00 98.06 80 LYS A CA 1
ATOM 668 C C . LYS A 1 80 ? -4.513 -11.099 -6.156 1.00 98.06 80 LYS A C 1
ATOM 670 O O . LYS A 1 80 ? -5.526 -11.790 -6.196 1.00 98.06 80 LYS A O 1
ATOM 675 N N . GLY A 1 81 ? -3.289 -11.613 -6.068 1.00 98.25 81 GLY A N 1
ATOM 676 C CA . GLY A 1 81 ? -3.021 -13.036 -5.865 1.00 98.25 81 GLY A CA 1
ATOM 677 C C . GLY A 1 81 ? -3.286 -13.517 -4.436 1.00 98.25 81 GLY A C 1
ATOM 678 O O . GLY A 1 81 ? -3.310 -14.723 -4.215 1.00 98.25 81 GLY A O 1
ATOM 679 N N . HIS A 1 82 ? -3.503 -12.601 -3.488 1.00 98.31 82 HIS A N 1
ATOM 680 C CA . HIS A 1 82 ? -3.717 -12.920 -2.082 1.00 98.31 82 HIS A CA 1
ATOM 681 C C . HIS A 1 82 ? -5.215 -12.835 -1.730 1.00 98.31 82 HIS A C 1
ATOM 683 O O . HIS A 1 82 ? -5.863 -11.830 -2.047 1.00 98.31 82 HIS A O 1
ATOM 689 N N . PRO A 1 83 ? -5.805 -13.872 -1.107 1.00 97.62 83 PRO A N 1
ATOM 690 C CA . PRO A 1 83 ? -7.202 -13.840 -0.680 1.00 97.62 83 PRO A CA 1
ATOM 691 C C . PRO A 1 83 ? -7.429 -12.813 0.441 1.00 97.62 83 PRO A C 1
ATOM 693 O O . PRO A 1 83 ? -6.516 -12.440 1.158 1.00 97.62 83 PRO A O 1
ATOM 696 N N . GLY A 1 84 ? -8.659 -12.323 0.602 1.00 96.50 84 GLY A N 1
ATOM 697 C CA . GLY A 1 84 ? -9.000 -11.411 1.707 1.00 96.50 84 GLY A CA 1
ATOM 698 C C . GLY A 1 84 ? -8.520 -9.959 1.554 1.00 96.50 84 GLY A C 1
ATOM 699 O O . GLY A 1 84 ? -8.822 -9.132 2.410 1.00 96.50 84 GLY A O 1
ATOM 700 N N . VAL A 1 85 ? -7.844 -9.603 0.456 1.00 97.81 85 VAL A N 1
ATOM 701 C CA . VAL A 1 85 ? -7.432 -8.215 0.187 1.00 97.81 85 VAL A CA 1
ATOM 702 C C . VAL A 1 85 ? -8.612 -7.368 -0.289 1.00 97.81 85 VAL A C 1
ATOM 704 O O . VAL A 1 85 ? -9.215 -7.633 -1.333 1.00 97.81 85 VAL A O 1
ATOM 707 N N . TRP A 1 86 ? -8.896 -6.278 0.427 1.00 97.31 86 TRP A N 1
ATOM 708 C CA . TRP A 1 86 ? -9.914 -5.306 0.033 1.00 97.31 86 TRP A CA 1
ATOM 709 C C . TRP A 1 86 ? -9.318 -4.125 -0.748 1.00 97.31 86 TRP A C 1
ATOM 711 O O . TRP A 1 86 ? -8.669 -3.240 -0.194 1.00 97.31 86 TRP A O 1
ATOM 721 N N . PHE A 1 87 ? -9.588 -4.072 -2.054 1.00 96.75 87 PHE A N 1
ATOM 722 C CA . PHE A 1 87 ? -9.258 -2.917 -2.897 1.00 96.75 87 PHE A CA 1
ATOM 723 C C . PHE A 1 87 ? -10.337 -1.834 -2.764 1.00 96.75 87 PHE A C 1
ATOM 725 O O . PHE A 1 87 ? -11.315 -1.824 -3.514 1.00 96.75 87 PHE A O 1
ATOM 732 N N . ALA A 1 88 ? -10.159 -0.932 -1.800 1.00 95.50 88 ALA A N 1
ATOM 733 C CA . ALA A 1 88 ? -11.145 0.081 -1.434 1.00 95.50 88 ALA A CA 1
ATOM 734 C C . ALA A 1 88 ? -10.831 1.478 -1.992 1.00 95.50 88 ALA A C 1
ATOM 736 O O . ALA A 1 88 ? -9.674 1.892 -2.093 1.00 95.50 88 ALA A O 1
ATOM 737 N N . ARG A 1 89 ? -11.874 2.267 -2.263 1.00 95.19 89 ARG A N 1
ATOM 738 C CA . ARG A 1 89 ? -11.775 3.731 -2.377 1.00 95.19 89 ARG A CA 1
ATOM 739 C C . ARG A 1 89 ? -11.768 4.351 -0.978 1.00 95.19 89 ARG A C 1
ATOM 741 O O . ARG A 1 89 ? -12.434 3.850 -0.075 1.00 95.19 89 ARG A O 1
ATOM 748 N N . CYS A 1 90 ? -11.138 5.516 -0.810 1.00 93.56 90 CYS A N 1
ATOM 749 C CA . CYS A 1 90 ? -11.075 6.196 0.495 1.00 93.56 90 CYS A CA 1
ATOM 750 C C . CYS A 1 90 ? -12.460 6.435 1.125 1.00 93.56 90 CYS A C 1
ATOM 752 O O . CYS A 1 90 ? -12.634 6.276 2.327 1.00 93.56 90 CYS A O 1
ATOM 754 N N . GLN A 1 91 ? -13.473 6.762 0.314 1.00 94.75 91 GLN A N 1
ATOM 755 C CA . GLN A 1 91 ? -14.845 6.960 0.797 1.00 94.75 91 GLN A CA 1
ATOM 756 C C . GLN A 1 91 ? -15.499 5.680 1.341 1.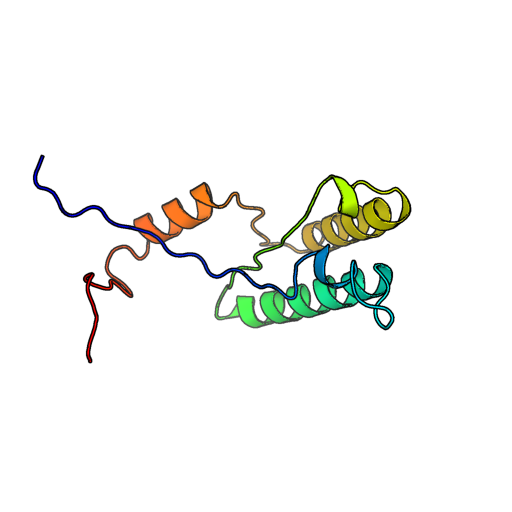00 94.75 91 GLN A C 1
ATOM 758 O O . GLN A 1 91 ? -16.398 5.763 2.176 1.00 94.75 91 GLN A O 1
ATOM 763 N N . GLU A 1 92 ? -15.077 4.509 0.862 1.00 96.62 92 GLU A N 1
ATOM 764 C CA . GLU A 1 92 ? -15.592 3.217 1.320 1.00 96.62 92 GLU A CA 1
ATOM 765 C C . GLU A 1 92 ? -14.979 2.869 2.671 1.00 96.62 92 GLU A C 1
ATOM 767 O O . GLU A 1 92 ? -15.716 2.525 3.589 1.00 96.62 92 GLU A O 1
ATOM 772 N N . VAL A 1 93 ? -13.670 3.086 2.833 1.00 94.44 93 VAL A N 1
ATOM 773 C CA . VAL A 1 93 ? -12.988 2.947 4.130 1.00 94.44 93 VAL A CA 1
ATOM 774 C C . VAL A 1 93 ? -13.568 3.919 5.157 1.00 94.44 93 VAL A C 1
ATOM 776 O O . VAL A 1 93 ? -13.912 3.515 6.262 1.00 94.44 93 VAL A O 1
ATOM 779 N N . ALA A 1 94 ? -13.754 5.190 4.787 1.00 92.94 94 ALA A N 1
ATOM 780 C CA . ALA A 1 94 ? -14.317 6.191 5.690 1.00 92.94 94 ALA A CA 1
ATOM 781 C C . ALA A 1 94 ? -15.751 5.852 6.127 1.00 92.94 94 ALA A C 1
ATOM 783 O O . ALA A 1 94 ? -16.128 6.105 7.271 1.00 92.94 94 ALA A O 1
ATOM 784 N N . ARG A 1 95 ? -16.559 5.281 5.225 1.00 94.06 95 ARG A N 1
ATOM 785 C CA . ARG A 1 95 ? -17.907 4.808 5.554 1.00 94.06 95 ARG A CA 1
ATOM 786 C C . ARG A 1 95 ? -17.854 3.589 6.468 1.00 94.06 95 ARG A C 1
ATOM 788 O O . ARG A 1 95 ? -18.475 3.622 7.519 1.00 94.06 95 ARG A O 1
ATOM 795 N N . TRP A 1 96 ? -17.051 2.585 6.120 1.00 94.25 96 TRP A N 1
ATOM 796 C CA . TRP A 1 96 ? -16.868 1.387 6.935 1.00 94.25 96 TRP A CA 1
ATOM 797 C C . TRP A 1 96 ? -16.425 1.738 8.359 1.00 94.25 96 TRP A C 1
ATOM 799 O O . TRP A 1 96 ? -17.022 1.259 9.318 1.00 94.25 96 TRP A O 1
ATOM 809 N N . TRP A 1 97 ? -15.467 2.658 8.507 1.00 92.00 97 TRP A N 1
ATOM 810 C CA . TRP A 1 97 ? -15.024 3.130 9.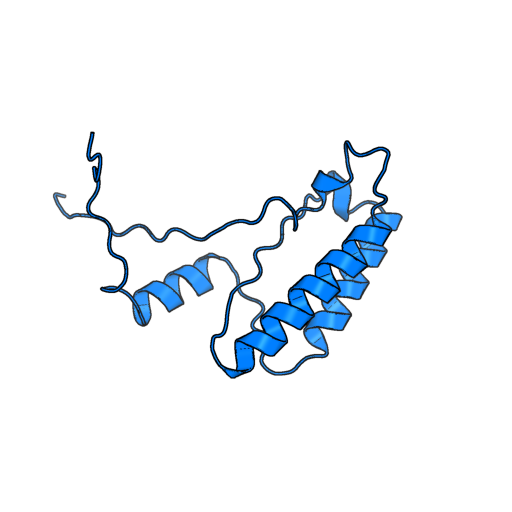818 1.00 92.00 97 TRP A CA 1
ATOM 811 C C . TRP A 1 97 ? -16.152 3.798 10.606 1.00 92.00 97 TRP A C 1
ATOM 813 O O . TRP A 1 97 ? -16.360 3.498 11.776 1.00 92.00 97 TRP A O 1
ATOM 823 N N . LYS A 1 98 ? -16.929 4.680 9.970 1.00 89.75 98 LYS A N 1
ATOM 824 C CA . LYS A 1 98 ? -18.081 5.307 10.630 1.00 89.75 98 LYS A CA 1
ATOM 825 C C . LYS A 1 98 ? -19.144 4.300 11.045 1.00 89.75 98 LYS A C 1
ATOM 827 O O . LYS A 1 98 ? -19.786 4.535 12.054 1.00 89.75 98 LYS A O 1
ATOM 832 N N . ASP A 1 99 ? -19.341 3.230 10.290 1.00 92.44 99 ASP A N 1
ATOM 833 C CA . ASP A 1 99 ? -20.404 2.266 10.574 1.00 92.44 99 ASP A CA 1
ATOM 834 C C . ASP A 1 99 ? -20.012 1.282 11.695 1.00 92.44 99 ASP A C 1
ATOM 836 O O . ASP A 1 99 ? -20.887 0.799 12.408 1.00 92.44 99 ASP A O 1
ATOM 840 N N . HIS A 1 100 ? -18.712 1.023 11.897 1.00 91.69 100 HIS A N 1
ATOM 841 C CA . HIS A 1 100 ? -18.217 0.035 12.874 1.00 91.69 100 HIS A CA 1
ATOM 842 C C . HIS A 1 100 ? -17.554 0.658 14.114 1.00 91.69 100 HIS A C 1
ATOM 844 O O . HIS A 1 100 ? -17.502 0.032 15.169 1.00 91.69 100 HIS A O 1
ATOM 850 N N . TYR A 1 101 ? -17.050 1.889 13.996 1.00 88.19 101 TYR A N 1
ATOM 851 C CA . TYR A 1 101 ? -16.129 2.503 14.957 1.00 88.19 101 TYR A CA 1
ATOM 852 C C . TYR A 1 101 ? -16.489 3.962 15.294 1.00 88.19 101 TYR A C 1
ATOM 854 O O . TYR A 1 101 ? -15.632 4.718 15.754 1.00 88.19 101 TYR A O 1
ATOM 862 N N . SER A 1 102 ? -17.751 4.380 15.102 1.00 80.62 102 SER A N 1
ATOM 863 C CA . SER A 1 102 ? -18.198 5.788 15.204 1.00 80.62 102 SER A CA 1
ATOM 864 C C . SER A 1 102 ? -17.914 6.500 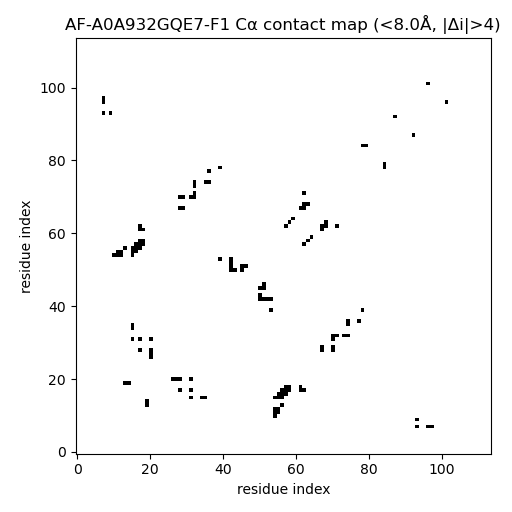16.527 1.00 80.62 102 SER A C 1
ATOM 866 O O . SER A 1 102 ? -17.921 7.735 16.544 1.00 80.62 102 SER A O 1
ATOM 868 N N . GLU A 1 103 ? -17.742 5.734 17.605 1.00 81.12 103 GLU A N 1
ATOM 869 C CA . GLU A 1 103 ? -17.508 6.217 18.971 1.00 81.12 103 GLU A CA 1
ATOM 870 C C . GLU A 1 103 ? -16.086 5.918 19.472 1.00 81.12 103 GLU A C 1
ATOM 872 O O . GLU A 1 103 ? -15.714 6.325 20.569 1.00 81.12 103 GLU A O 1
ATOM 877 N N . SER A 1 104 ? -15.266 5.224 18.677 1.00 75.19 104 SER A N 1
ATOM 878 C CA . SER A 1 104 ? -13.874 4.941 19.032 1.00 75.19 104 SER A CA 1
ATOM 879 C C . SER A 1 104 ? -12.950 6.029 18.485 1.00 75.19 104 SER A C 1
ATOM 881 O O . SER A 1 104 ? -13.096 6.445 17.336 1.00 75.19 104 SER A O 1
ATOM 883 N N . TRP A 1 105 ? -11.999 6.486 19.306 1.00 70.94 105 TRP A N 1
ATOM 884 C CA . TRP A 1 105 ? -10.991 7.490 18.928 1.00 70.94 105 TRP A CA 1
ATOM 885 C C . TRP A 1 105 ? -11.593 8.812 18.421 1.00 70.94 105 TRP A C 1
ATOM 887 O O . TRP A 1 105 ? -11.121 9.406 17.452 1.00 70.94 105 TRP A O 1
ATOM 897 N N . VAL A 1 106 ? -12.665 9.271 19.077 1.00 74.56 106 VAL A N 1
ATOM 898 C CA . VAL A 1 106 ? -13.292 10.564 18.783 1.00 74.56 106 VAL A CA 1
ATOM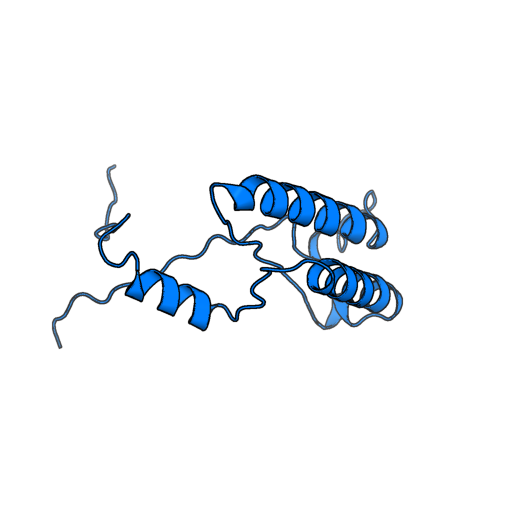 899 C C . VAL A 1 106 ? -12.528 11.678 19.492 1.00 74.56 106 VAL A C 1
ATOM 901 O O . VAL A 1 106 ? -12.463 11.739 20.716 1.00 74.56 106 VAL A O 1
ATOM 904 N N . GLU A 1 107 ? -11.988 12.589 18.696 1.00 75.81 107 GLU A N 1
ATOM 905 C CA . GLU A 1 107 ? -11.307 13.796 19.147 1.00 75.81 107 GLU A CA 1
ATOM 906 C C . GLU A 1 107 ? -12.244 15.021 19.055 1.00 75.81 107 GLU A C 1
ATOM 908 O O . GLU A 1 107 ? -12.734 15.354 17.974 1.00 75.81 107 GLU A O 1
ATOM 913 N N . GLU A 1 108 ? -12.471 15.743 20.164 1.00 76.88 108 GLU A N 1
ATOM 914 C CA . GLU A 1 108 ? -13.291 16.973 20.183 1.00 76.88 108 GLU A CA 1
ATOM 915 C C . GLU A 1 108 ? -12.496 18.251 19.855 1.00 76.88 108 GLU A C 1
ATOM 917 O O . GLU A 1 108 ? -11.923 18.907 20.714 1.00 76.88 108 GLU A O 1
ATOM 922 N N . TRP A 1 109 ? -12.492 18.682 18.596 1.00 70.44 109 TRP A N 1
ATOM 923 C CA . TRP A 1 109 ? -11.755 19.895 18.230 1.00 70.44 109 TRP A CA 1
ATOM 924 C C . TRP A 1 109 ? -12.371 21.210 18.766 1.00 70.44 109 TRP A C 1
ATOM 926 O O . TRP A 1 109 ? -13.589 21.386 18.668 1.00 70.44 109 TRP A O 1
ATOM 936 N N . PRO A 1 110 ? -11.541 22.178 19.228 1.00 69.19 110 PRO A N 1
ATOM 937 C CA . PRO A 1 110 ? -10.074 22.136 19.251 1.00 69.19 110 PRO A CA 1
ATOM 938 C C . PRO A 1 110 ? -9.515 21.412 20.492 1.00 69.19 110 PRO A C 1
ATOM 940 O O . PRO A 1 110 ? -9.603 21.921 21.604 1.00 69.19 110 PRO A O 1
ATOM 943 N N . ASN A 1 111 ? -8.831 20.279 20.293 1.00 60.44 111 ASN A N 1
ATOM 944 C CA . ASN A 1 111 ? -8.109 19.558 21.355 1.00 60.44 111 ASN A CA 1
ATOM 945 C C . ASN A 1 111 ? -6.725 20.165 21.635 1.00 60.44 111 ASN A C 1
ATOM 947 O O . ASN A 1 111 ? -5.766 19.445 21.916 1.00 60.44 111 ASN A O 1
ATOM 951 N N . ILE A 1 112 ? -6.588 21.487 21.518 1.00 55.62 112 ILE A N 1
ATOM 952 C CA . ILE A 1 112 ? -5.332 22.171 21.823 1.00 55.62 112 ILE A CA 1
ATOM 953 C C . ILE A 1 112 ? -5.178 22.161 23.346 1.00 55.62 112 ILE A C 1
ATOM 955 O O . ILE A 1 112 ? -5.688 23.039 24.041 1.00 55.62 112 ILE A O 1
ATOM 959 N N . ARG A 1 113 ? -4.481 21.154 23.874 1.00 51.09 113 ARG A N 1
ATOM 960 C CA . ARG A 1 113 ? -3.811 21.282 25.167 1.00 51.09 113 ARG A CA 1
ATOM 961 C C . ARG A 1 113 ? -2.498 22.007 24.892 1.00 51.09 113 ARG A C 1
ATOM 963 O O . ARG A 1 113 ? -1.619 21.433 24.254 1.00 51.09 113 ARG A O 1
ATOM 970 N N . MET A 1 114 ? -2.443 23.285 25.267 1.00 40.09 114 MET A N 1
ATOM 971 C CA . MET A 1 114 ? -1.169 23.994 25.416 1.00 40.09 114 MET A CA 1
ATOM 972 C C . MET A 1 114 ? -0.363 23.360 26.545 1.00 40.09 114 MET A C 1
ATOM 974 O O . MET A 1 114 ? -1.001 22.937 27.538 1.00 40.09 114 MET A O 1
#

Solvent-accessible surface area (backbone atoms only — not comparable to full-atom values): 7444 Å² total; per-residue (Å²): 137,94,68,94,78,89,83,83,87,77,85,75,50,71,84,51,23,67,66,63,41,70,83,41,93,88,43,57,70,73,57,50,46,52,57,52,48,56,52,48,52,52,47,55,61,47,33,79,80,56,73,72,84,85,49,74,43,80,46,69,91,54,44,62,38,73,82,41,36,51,48,53,54,49,49,54,55,54,57,70,71,45,84,93,67,80,93,71,54,72,70,54,53,50,48,52,45,51,76,76,40,70,80,58,90,75,79,71,80,84,75,77,77,127

Sequence (114 aa):
MNGKKKLVVMSYLRYLNDYSTMKSVERIPQDLLSVWKDTFDQLYLEGETYPSMMAWGLHPFLSGRPYRAKILREFIRYAKGHPGVWFARCQEVARWWKDHYSESWVEEWPNIRM

Nearest PDB structures (foldseek):
  1z7a-assembly1_C  TM=9.362E-01  e=1.039E-05  Pseudomonas aeruginosa PAO1
  3cl6-assembly1_A  TM=9.377E-01  e=1.110E-05  Pseudomonas fluorescens
  3s6o-assembly1_D  TM=9.259E-01  e=5.828E-05  Burkholderia pseudomallei
  3jbn-assembly1_A3  TM=3.293E-01  e=4.311E+00  Plasmodium falciparum 3D7
  6xu8-assembly1_Ch  TM=2.740E-01  e=9.556E+00  Drosophila melanogaster

pLDDT: mean 87.35, std 12.15, range [40.09, 98.44]

Mean predicted aligned error: 6.03 Å

Secondary structure (DSSP, 8-state):
---PPP-------GGGBGGGGTS-SS--HHHHHHHHHHHHHHHHHHTTTS------B--HHHHTSHHHHHHHHHHHHHHHTSTT-----HHHHHHHHHHHHTTSS---S-----

Radius of gyration: 17.58 Å; Cα contacts (8 Å, |Δi|>4): 69; chains: 1; bounding box: 48×38×45 Å

Organism: Tectimicrobiota bacterium (NCBI:txid2528274)

Foldseek 3Di:
DDDDDDDDDDDADPLLALCVQVPDPPDDLVVSLVVLVVVLVVQVVCCVPPHDDDHHHYDCVRCVPPVNVVSVVVSVVVQVVDPPDDPDDPVVVRVVCCVPPVPPPDDDPPPDPD

InterPro domains:
  IPR011330 Glycoside hydrolase/deacetylase, beta/alpha-barrel [SSF88713] (29-101)

=== Feature glossary ===
Key to the feature types in this record:

Secondary structure (8-state, DSSP). Secondary structure is the local, repeating backbone conformation. DSSP classifies it into eight states by reading the hydrogen-bond network: three helix types (H, G, I), two β types (E, B), two non-regular types (T, S), and unstructured coil (-).

Backbone torsions (φ/ψ). Backbone dihedral angles. Every residue except chain termini has a φ (preceding-C → N → Cα → C) and a ψ (N → Cα → C → next-N). They are reported in degrees following the IUPAC sign convention. Secondary structure is essentially a statement about which (φ, ψ) basin each residue occupies.

Predicted aligned error. Predicted Aligned Error (PAE) is an AlphaFold confidence matrix: entry (i, j) is the expected error in the position of residue j, in ångströms, when the prediction is superimposed on the true structure at residue i. Low PAE within a block of residues means that block is internally rigid and well-predicted; high PAE between two blocks means their relative placement is uncertain even if each block individually is confident.

B-factor. B-factor (Debye–Waller factor) reflects atomic displacement in the crystal lattice. It is an experimental observable (units Å²), not a prediction; low values mean the atom is pinned down, high values mean it moves or is heterogeneous across the crystal.

Secondary structure (3-state, P-SEA). Three-state secondary structure (P-SEA) collapses the eight DSSP classes into helix (a), strand (b), and coil (c). P-SEA assigns these from Cα geometry alone — distances and angles — without requiring backbone oxygens, so it works on any Cα trace.

Sequence. Primary structure: the covalent order of the twenty standard amino acids along the backbone. Two proteins with the same sequence will (almost always) fold to the same structure; two with 30% identity often share a fold but not the details.

pLDDT. pLDDT is the predicted lDDT-Cα score: AlphaFold's confidence that the local environment of each residue (all inter-atomic distances within 15 Å) is correctly placed. It is a per-residue number between 0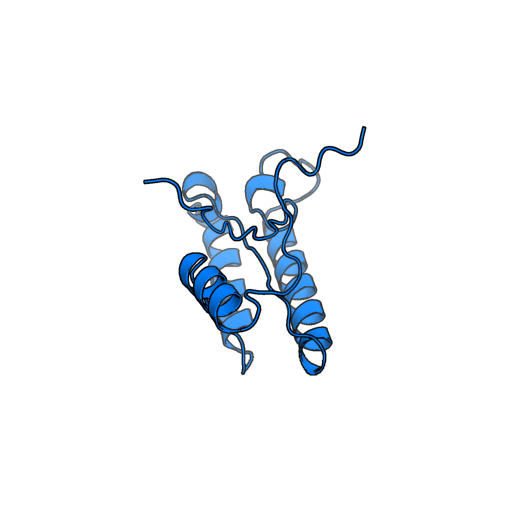 and 100, with higher meaning more reliable.

InterPro / GO / CATH / organism. Functional annotations link the protein to curated databases. InterPro entries identify conserved domains and families by matching the sequence against member-database signatures (Pfam, PROSITE, CDD, …). Gene Ontology (GO) terms describe molecular function, biological process, and cellular component in a controlled vocabulary. CATH places the structure in a hierarchical fold classification (Class/Architecture/Topology/Homologous-superfamily). The organism is the source species.

Contact-map, Ramachandran, and PAE plots. Three diagnostic plots accompany the record. The Cα contact map visualizes the tertiary structure as a 2D adjacency matrix (8 Å cutoff, sequence-local contacts suppressed). The Ramachandran plot shows the distribution of backbone (φ, ψ) torsions, with points in the α and β basins reflecting secondary structure content. The PAE plot shows AlphaFold's inter-residue confidence as a color matrix.

mmCIF coordinates. The mmCIF table is the protein's shape written out atom by atom. For each backbone N, Cα, C, and carbonyl O, it records an (x, y, z) coordinate triple in Å plus the residue type, chain letter, and residue number.

Radius of gyration, Cα contacts, bounding box. Three whole-structure scalars: the radius of gyration (RMS distance of Cα from centroid, in Å), the count of Cα–Cα contacts (pairs closer than 8 Å and separated by more than four residues in sequence — i.e. tertiary, not local, contacts), and the bounding-box dimensions. Together they distinguish compact globular folds from extended fibres or disordered chains.

Foldseek 3Di. The Foldseek 3Di string encodes local tertiary geometry as a 20-letter alphabet — one character per residue — derived from the relative positions of nearby Cα atoms. Unlike the amino-acid sequence, 3Di is a direct function of the 3D structure, so two proteins with the same fold have similar 3Di strings even at low sequence identity.

Rendered structure images. Six rendered views show the 3D structure from the faces of a cube — i.e. along ±x, ±y, ±z. Rendering representation is drawn randomly per protein from cartoon (secondary-structure ribbons), sticks (backbone bonds), or molecular surface; coloring is either N→C rainbow (blue at the N-terminus through red at the C-terminus) or one color per chain.

Nearest PDB structures. The Foldseek neighbor list gives the closest experimentally determined structures in the PDB, ranked by structural alignment. TM-score near 1 means near-identical fold; near 0.3 means only rough topology match. This is how one finds what a novel AlphaFold prediction most resembles in the solved-structure universe.

Solvent-accessible surface area. SASA measures how much of the protein is reachable by solvent. It is computed by rolling a water-sized probe over the atomic surface and summing the exposed area (Å²). Per-residue SASA distinguishes core (buried, low SASA) from surface (exposed, high SASA) residues; total SASA is a whole-molecule size measure.